Protein AF-A0A932T6H1-F1 (afdb_monomer)

Foldseek 3Di:
DDPPPPPVVLPAQEPVNLFVVLQVDWFAAPVCNVVVNVVSCVNHDDPDDWDWDQQPPFDPPQDFDWGWGWIWTPDPVIDIKTFIWGADPRTIHTNGID

Mean predicted aligned error: 9.39 Å

Secondary structure (DSSP, 8-state):
------------B-HHHHHHHHHT--SEEHHHHHHHHHHHHTTB-SSS--EE-GGGG-----SSEEEEEEEEEESTT-EEEEEEEEEETTEEEEEEE-

Sequence (98 aa):
MFDDTTEITAFRKTLKQVVKDLETVTDISIGSFKSTVLEQFDRYSYEGEDEVVGFETWEDISQNGKYQLMVRINHEDAYIFTIFVVVQDGLITVEKVL

Structure (mmCIF, N/CA/C/O backbone):
data_AF-A0A932T6H1-F1
#
_entry.id   AF-A0A932T6H1-F1
#
loop_
_atom_site.group_PDB
_atom_site.id
_atom_site.type_symbol
_atom_site.label_atom_id
_atom_site.label_alt_id
_atom_site.label_comp_id
_atom_site.label_asym_id
_atom_site.label_entity_id
_atom_site.label_seq_id
_atom_site.pdbx_PDB_ins_code
_atom_site.Cartn_x
_atom_site.Cartn_y
_atom_site.Cartn_z
_atom_site.occupancy
_atom_site.B_iso_or_equiv
_atom_site.auth_seq_id
_atom_site.auth_comp_id
_atom_site.auth_asym_id
_atom_site.auth_atom_id
_atom_site.pdbx_PDB_model_num
ATOM 1 N N . MET A 1 1 ? 10.842 26.573 -36.140 1.00 41.22 1 MET A N 1
ATOM 2 C CA . MET A 1 1 ? 10.818 25.134 -35.831 1.00 41.22 1 MET A CA 1
ATOM 3 C C . MET A 1 1 ? 10.623 25.046 -34.338 1.00 41.22 1 MET A C 1
ATOM 5 O O . MET A 1 1 ? 11.415 25.636 -33.616 1.00 41.22 1 MET A O 1
ATOM 9 N N . PHE A 1 2 ? 9.488 24.499 -33.917 1.00 46.12 2 PHE A N 1
ATOM 10 C CA . PHE A 1 2 ? 9.185 24.276 -32.511 1.00 46.12 2 PHE A CA 1
ATOM 11 C C . PHE A 1 2 ? 9.802 22.932 -32.148 1.00 46.12 2 PHE A C 1
ATOM 13 O O . PHE A 1 2 ? 9.210 21.902 -32.443 1.00 46.12 2 PHE A O 1
ATOM 20 N N . ASP A 1 3 ? 10.992 22.960 -31.568 1.00 46.06 3 ASP A N 1
ATOM 21 C CA . ASP A 1 3 ? 11.508 21.834 -30.793 1.00 46.06 3 ASP A CA 1
ATOM 22 C C . ASP A 1 3 ? 11.431 22.239 -29.322 1.00 46.06 3 ASP A C 1
ATOM 24 O O . ASP A 1 3 ? 12.426 22.467 -28.640 1.00 46.06 3 ASP A O 1
ATOM 28 N N . ASP A 1 4 ? 10.192 22.376 -28.847 1.00 45.44 4 ASP A N 1
ATOM 29 C CA . ASP A 1 4 ? 9.863 22.208 -27.436 1.00 45.44 4 ASP A CA 1
ATOM 30 C C . ASP A 1 4 ? 9.908 20.700 -27.145 1.00 45.44 4 ASP A C 1
ATOM 32 O O . ASP A 1 4 ? 8.897 20.056 -26.871 1.00 45.44 4 ASP A O 1
ATOM 36 N N . THR A 1 5 ? 11.100 20.101 -27.202 1.00 48.12 5 THR A N 1
ATOM 37 C CA . THR A 1 5 ? 11.364 18.898 -26.415 1.00 48.12 5 THR A CA 1
ATOM 38 C C . THR A 1 5 ? 11.491 19.358 -24.975 1.00 48.12 5 THR A C 1
ATOM 40 O O . THR A 1 5 ? 12.578 19.426 -24.400 1.00 48.12 5 THR A O 1
ATOM 43 N N . THR A 1 6 ? 10.353 19.702 -24.373 1.00 44.88 6 THR A N 1
ATOM 44 C CA . THR A 1 6 ? 10.191 19.523 -22.941 1.00 44.88 6 THR A CA 1
ATOM 45 C C . THR A 1 6 ? 10.288 18.015 -22.743 1.00 44.88 6 THR A C 1
ATOM 47 O O . THR A 1 6 ? 9.292 17.296 -22.738 1.00 44.88 6 THR A O 1
ATOM 50 N N . GLU A 1 7 ? 11.521 17.510 -22.647 1.00 45.53 7 GLU A N 1
ATOM 51 C CA . GLU A 1 7 ? 11.802 16.317 -21.872 1.00 45.53 7 GLU A CA 1
ATOM 52 C C . GLU A 1 7 ? 11.244 16.637 -20.493 1.00 45.53 7 GLU A C 1
ATOM 54 O O . GLU A 1 7 ? 11.914 17.224 -19.642 1.00 45.53 7 GLU A O 1
ATOM 59 N N . ILE A 1 8 ? 9.961 16.330 -20.295 1.00 49.62 8 ILE A N 1
ATOM 60 C CA . ILE A 1 8 ? 9.402 16.151 -18.975 1.00 49.62 8 ILE A CA 1
ATOM 61 C C . ILE A 1 8 ? 10.255 15.018 -18.444 1.00 49.62 8 ILE A C 1
ATOM 63 O O . ILE A 1 8 ? 10.034 13.849 -18.753 1.00 49.62 8 ILE A O 1
ATOM 67 N N . THR A 1 9 ? 11.315 15.395 -17.740 1.00 44.94 9 THR A N 1
ATOM 68 C CA . THR A 1 9 ? 12.163 14.509 -16.976 1.00 44.94 9 THR A CA 1
ATOM 69 C C . THR A 1 9 ? 11.214 13.999 -15.910 1.00 44.94 9 THR A C 1
ATOM 71 O O . THR A 1 9 ? 11.056 14.617 -14.860 1.00 44.94 9 THR A O 1
ATOM 74 N N . ALA A 1 10 ? 10.424 12.980 -16.259 1.00 51.44 10 ALA A N 1
ATOM 75 C CA . ALA A 1 10 ? 9.464 12.373 -15.368 1.00 51.44 10 ALA A CA 1
ATOM 76 C C . ALA A 1 10 ? 10.286 12.011 -14.144 1.00 51.44 10 ALA A C 1
ATOM 78 O O . ALA A 1 10 ? 11.246 11.249 -14.259 1.00 51.44 10 ALA A O 1
ATOM 79 N N . PHE A 1 11 ? 10.019 12.697 -13.032 1.00 51.34 11 PHE A N 1
ATOM 80 C CA . PHE A 1 11 ? 10.757 12.524 -11.794 1.00 51.34 11 PHE A CA 1
ATOM 81 C C . PHE A 1 11 ? 10.720 11.035 -11.471 1.00 51.34 11 PHE A C 1
ATOM 83 O O . PHE A 1 11 ? 9.680 10.515 -11.073 1.00 51.34 11 PHE A O 1
ATOM 90 N N . ARG A 1 12 ? 11.832 10.342 -11.736 1.00 61.91 12 ARG A N 1
ATOM 91 C CA . ARG A 1 12 ? 11.912 8.895 -11.576 1.00 61.91 12 ARG A CA 1
ATOM 92 C C . ARG A 1 12 ? 11.858 8.627 -10.086 1.00 61.91 12 ARG A C 1
ATOM 94 O O . ARG A 1 12 ? 12.781 8.986 -9.349 1.00 61.91 12 ARG A O 1
ATOM 101 N N . LYS A 1 13 ? 10.751 8.054 -9.629 1.00 69.31 13 LYS A N 1
ATOM 102 C CA . LYS A 1 13 ? 10.587 7.701 -8.227 1.00 69.31 13 LYS A CA 1
ATOM 103 C C . LYS A 1 13 ? 11.315 6.386 -7.990 1.00 69.31 13 LYS 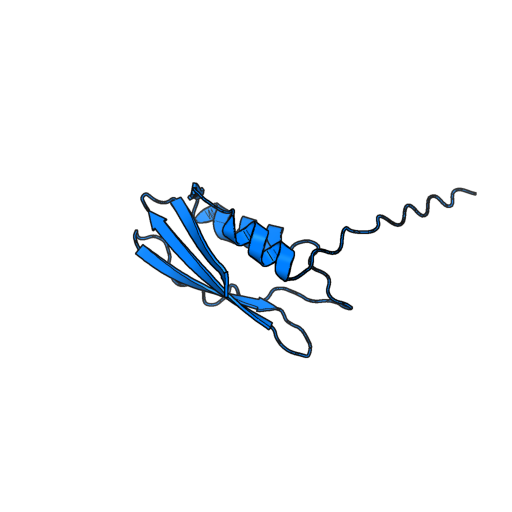A C 1
ATOM 105 O O . LYS A 1 13 ? 11.091 5.413 -8.699 1.00 69.31 13 LYS A O 1
ATOM 110 N N . THR A 1 14 ? 12.231 6.361 -7.026 1.00 75.44 14 THR A N 1
ATOM 111 C CA . THR A 1 14 ? 12.931 5.122 -6.648 1.00 75.44 14 THR A CA 1
ATOM 112 C C . THR A 1 14 ? 12.064 4.291 -5.709 1.00 75.44 14 THR A C 1
ATOM 114 O O . THR A 1 14 ? 11.246 4.856 -4.982 1.00 75.44 14 THR A O 1
ATOM 117 N N . LEU A 1 15 ? 12.308 2.979 -5.620 1.00 74.75 15 LEU A N 1
ATOM 118 C CA . LEU A 1 15 ? 11.632 2.099 -4.654 1.00 74.75 15 LEU A CA 1
ATOM 119 C C . LEU A 1 15 ? 11.687 2.641 -3.223 1.00 74.75 15 LEU A C 1
ATOM 121 O O . LEU A 1 15 ? 10.690 2.638 -2.510 1.00 74.75 15 LEU A O 1
ATOM 125 N N . LYS A 1 16 ? 12.839 3.186 -2.815 1.00 78.50 16 LYS A N 1
ATOM 126 C CA . LYS A 1 16 ? 13.010 3.798 -1.489 1.00 78.50 16 LYS A CA 1
ATOM 127 C C . LYS A 1 16 ? 12.081 4.990 -1.268 1.00 78.50 16 LYS A C 1
ATOM 129 O O . LYS A 1 16 ? 11.647 5.208 -0.143 1.00 78.50 16 LYS A O 1
ATOM 134 N N . GLN A 1 17 ? 11.814 5.773 -2.311 1.00 80.62 17 GLN A N 1
ATOM 135 C CA . GLN A 1 17 ? 10.893 6.902 -2.226 1.00 80.62 17 GLN A CA 1
ATOM 136 C C . GLN A 1 17 ? 9.440 6.425 -2.198 1.00 80.62 17 GLN A C 1
ATOM 138 O O . GLN A 1 17 ? 8.663 6.941 -1.409 1.00 80.62 17 GLN A O 1
ATOM 143 N N . VAL A 1 18 ? 9.090 5.410 -2.995 1.00 81.25 18 VAL A N 1
ATOM 144 C CA . VAL A 1 18 ? 7.755 4.792 -2.957 1.00 81.25 18 VAL A CA 1
ATOM 145 C C . VAL A 1 18 ? 7.452 4.233 -1.565 1.00 81.25 18 VAL A C 1
ATOM 147 O O . VAL A 1 18 ? 6.409 4.542 -1.002 1.00 81.25 18 VAL A O 1
ATOM 150 N N . VAL A 1 19 ? 8.390 3.485 -0.977 1.00 83.44 19 VAL A N 1
ATOM 151 C CA . VAL A 1 19 ? 8.280 2.949 0.390 1.00 83.44 19 VAL A CA 1
ATOM 152 C C . VAL A 1 19 ? 8.066 4.064 1.409 1.00 83.44 19 VAL A C 1
ATOM 154 O O . VAL A 1 19 ? 7.125 3.993 2.190 1.00 83.44 19 VAL A O 1
ATOM 157 N N . LYS A 1 20 ? 8.890 5.119 1.371 1.00 85.38 20 LYS A N 1
ATOM 158 C CA . LYS A 1 20 ? 8.742 6.255 2.290 1.00 85.38 20 LYS A CA 1
ATOM 159 C C . LYS A 1 20 ? 7.386 6.930 2.164 1.00 85.38 20 LYS A C 1
ATOM 161 O O . LYS A 1 20 ? 6.777 7.239 3.177 1.00 85.38 20 LYS A O 1
ATOM 166 N N . ASP A 1 21 ? 6.923 7.158 0.943 1.00 86.31 21 ASP A N 1
ATOM 167 C CA . ASP A 1 21 ? 5.659 7.851 0.729 1.00 86.31 21 ASP A CA 1
ATOM 168 C C . ASP A 1 21 ? 4.475 6.969 1.156 1.00 86.31 21 ASP A C 1
ATOM 170 O O . ASP A 1 21 ? 3.540 7.468 1.778 1.00 86.31 21 ASP A O 1
ATOM 174 N N . LEU A 1 22 ? 4.546 5.651 0.934 1.00 86.06 22 LEU A N 1
ATOM 175 C CA . LEU A 1 22 ? 3.571 4.694 1.464 1.00 86.06 22 LEU A CA 1
ATOM 176 C C . LEU A 1 22 ? 3.540 4.684 2.995 1.00 86.06 22 LEU A C 1
ATOM 178 O O . LEU A 1 22 ? 2.459 4.690 3.566 1.00 86.06 22 LEU A O 1
ATOM 182 N N . GLU A 1 23 ? 4.691 4.723 3.669 1.00 87.69 23 GLU A N 1
ATOM 183 C CA . GLU A 1 23 ? 4.760 4.795 5.139 1.00 87.69 23 GLU A CA 1
ATOM 184 C C . GLU A 1 23 ? 4.202 6.109 5.712 1.00 87.69 23 GLU A C 1
ATOM 186 O O . GLU A 1 23 ? 3.916 6.187 6.903 1.00 87.69 23 GLU A O 1
ATOM 191 N N . THR A 1 24 ? 4.008 7.139 4.882 1.00 88.12 24 THR A N 1
ATOM 192 C CA . THR A 1 24 ? 3.321 8.377 5.290 1.00 88.12 24 THR A CA 1
ATOM 193 C C . THR A 1 24 ? 1.807 8.341 5.083 1.00 88.12 24 THR A C 1
ATOM 195 O O . THR A 1 24 ? 1.122 9.286 5.472 1.00 88.12 24 THR A O 1
ATOM 198 N N . VAL A 1 25 ? 1.266 7.275 4.485 1.00 87.62 25 VAL A N 1
ATOM 199 C CA . VAL A 1 25 ? -0.174 7.127 4.254 1.00 87.62 25 VAL A CA 1
ATOM 200 C C . VAL A 1 25 ? -0.874 6.770 5.564 1.00 87.62 25 VAL A C 1
ATOM 202 O O . VAL A 1 25 ? -0.753 5.653 6.072 1.00 87.62 25 VAL A O 1
ATOM 205 N N . THR A 1 26 ? -1.657 7.710 6.086 1.00 89.25 26 THR A N 1
ATOM 206 C CA . THR A 1 26 ? -2.502 7.519 7.269 1.00 89.25 26 THR A CA 1
ATOM 207 C C . THR A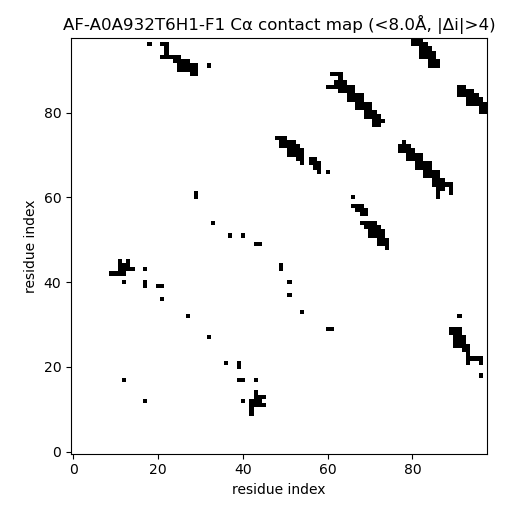 1 26 ? -3.923 7.999 6.992 1.00 89.25 26 THR A C 1
ATOM 209 O O . THR A 1 26 ? -4.140 8.842 6.121 1.00 89.25 26 THR A O 1
ATOM 212 N N . ASP A 1 27 ? -4.893 7.455 7.728 1.00 89.44 27 ASP A N 1
ATOM 213 C CA . ASP A 1 27 ? -6.285 7.923 7.725 1.00 89.44 27 ASP A CA 1
ATOM 214 C C . ASP A 1 27 ? -6.961 7.918 6.336 1.00 89.44 27 ASP A C 1
ATOM 216 O O . ASP A 1 27 ? -7.805 8.763 6.028 1.00 89.44 27 ASP A O 1
ATOM 220 N N . ILE A 1 28 ? -6.611 6.957 5.473 1.00 88.88 28 ILE A N 1
ATOM 221 C CA . ILE A 1 28 ? -7.202 6.833 4.133 1.00 88.88 28 ILE A CA 1
ATOM 222 C C . ILE A 1 28 ? -8.361 5.843 4.136 1.00 88.88 28 ILE A C 1
ATOM 224 O O . ILE A 1 28 ? -8.278 4.762 4.705 1.00 88.88 28 ILE A O 1
ATOM 228 N N . SER A 1 29 ? -9.453 6.180 3.451 1.00 87.94 29 SER A N 1
ATOM 229 C CA . SER A 1 29 ? -10.582 5.258 3.314 1.00 87.94 29 SER A CA 1
ATOM 230 C C . SER A 1 29 ? -10.188 3.974 2.572 1.00 87.94 29 SER A C 1
ATOM 232 O O . SER A 1 29 ? -9.431 4.010 1.599 1.00 87.94 29 SER A O 1
ATOM 234 N N . ILE A 1 30 ? -10.772 2.843 2.972 1.00 83.50 30 ILE A N 1
ATOM 235 C CA . ILE A 1 30 ? -10.507 1.532 2.354 1.00 83.50 30 ILE A CA 1
ATOM 236 C C . ILE A 1 30 ? -10.678 1.559 0.825 1.00 83.50 30 ILE A C 1
ATOM 238 O O . ILE A 1 30 ? -9.851 1.017 0.093 1.00 83.50 30 ILE A O 1
ATOM 242 N N . GLY A 1 31 ? -11.717 2.242 0.331 1.00 82.56 31 GLY A N 1
ATOM 243 C CA . GLY A 1 31 ? -11.996 2.351 -1.104 1.00 82.56 31 GLY A CA 1
ATOM 244 C C . GLY A 1 31 ? -10.959 3.166 -1.883 1.00 82.56 31 GLY A C 1
ATOM 245 O O . GLY A 1 31 ? -10.715 2.881 -3.053 1.00 82.56 31 GLY A O 1
ATOM 246 N N . SER A 1 32 ? -10.325 4.152 -1.242 1.00 84.81 32 SER A N 1
ATOM 247 C CA . SER A 1 32 ? -9.283 4.986 -1.856 1.00 84.81 32 SER A CA 1
ATOM 248 C C . SER A 1 32 ? -7.885 4.396 -1.711 1.00 84.81 32 SER A C 1
ATOM 250 O O . SER A 1 32 ? -7.019 4.701 -2.524 1.00 84.81 32 SER A O 1
ATOM 252 N N . PHE A 1 33 ? -7.657 3.543 -0.711 1.00 85.75 33 PHE A N 1
ATOM 253 C CA . PHE A 1 33 ? -6.322 3.066 -0.365 1.00 85.75 33 PHE A CA 1
ATOM 254 C C . PHE A 1 33 ? -5.624 2.348 -1.521 1.00 85.75 33 PHE A C 1
ATOM 256 O O . PHE A 1 33 ? -4.468 2.639 -1.815 1.00 85.75 33 PHE A O 1
ATOM 263 N N . LYS A 1 34 ? -6.334 1.473 -2.243 1.00 82.50 34 LYS A N 1
ATOM 264 C CA . LYS A 1 34 ? -5.774 0.788 -3.418 1.00 82.50 34 LYS A CA 1
ATOM 265 C C . LYS A 1 34 ? -5.302 1.775 -4.489 1.00 82.50 34 LYS A C 1
ATOM 267 O O . LYS A 1 34 ? -4.207 1.614 -5.021 1.00 82.50 34 LYS A O 1
ATOM 272 N N . SER A 1 35 ? -6.107 2.798 -4.771 1.00 84.06 35 SER A N 1
ATOM 273 C CA . SER A 1 35 ? -5.748 3.857 -5.715 1.00 84.06 35 SER A CA 1
ATOM 274 C C . SER A 1 35 ? -4.554 4.661 -5.215 1.00 84.06 35 SER A C 1
ATOM 276 O O . SER A 1 35 ? -3.629 4.870 -5.982 1.00 84.06 35 SER A O 1
ATOM 278 N N . THR A 1 36 ? -4.507 5.016 -3.929 1.00 85.88 36 THR A N 1
ATOM 279 C CA . THR A 1 36 ? -3.358 5.732 -3.359 1.00 85.88 36 THR A CA 1
ATOM 280 C C . THR A 1 36 ? -2.077 4.919 -3.458 1.00 85.88 36 THR A C 1
ATOM 282 O O . THR A 1 36 ? -1.041 5.468 -3.821 1.00 85.88 36 THR A O 1
ATOM 285 N N . VAL A 1 37 ? -2.125 3.615 -3.169 1.00 83.12 37 VAL A N 1
ATOM 286 C CA . VAL A 1 37 ? -0.956 2.747 -3.339 1.00 83.12 37 VAL A CA 1
ATOM 287 C C . VAL A 1 37 ? -0.525 2.743 -4.803 1.00 83.12 37 VAL A C 1
ATOM 289 O O . VAL A 1 37 ? 0.640 3.011 -5.069 1.00 83.12 37 VAL A O 1
ATOM 292 N N . LEU A 1 38 ? -1.449 2.538 -5.749 1.00 79.56 38 LEU A N 1
ATOM 293 C CA . LEU A 1 38 ? -1.168 2.626 -7.188 1.00 79.56 38 LEU A CA 1
ATOM 294 C C . LEU A 1 38 ? -0.542 3.969 -7.586 1.00 79.56 38 LEU A C 1
ATOM 296 O O . LEU A 1 38 ? 0.455 3.971 -8.293 1.00 79.56 38 LEU A O 1
ATOM 300 N N . GLU A 1 39 ? -1.063 5.092 -7.091 1.00 82.75 39 GLU A N 1
ATOM 301 C CA . GLU A 1 39 ? -0.518 6.434 -7.329 1.00 82.75 39 GLU A CA 1
ATOM 302 C C . GLU A 1 39 ? 0.898 6.603 -6.766 1.00 82.75 39 GLU A C 1
ATOM 304 O O . GLU A 1 39 ? 1.700 7.337 -7.337 1.00 82.75 39 GLU A O 1
ATOM 309 N N . GLN A 1 40 ? 1.251 5.922 -5.667 1.00 80.00 40 GLN A N 1
ATOM 310 C CA . GLN A 1 40 ? 2.630 5.954 -5.170 1.00 80.00 40 GLN A CA 1
ATOM 311 C C . GLN A 1 40 ? 3.603 5.235 -6.100 1.00 80.00 40 GLN A C 1
ATOM 313 O O . GLN A 1 40 ? 4.772 5.626 -6.145 1.00 80.00 40 GLN A O 1
ATOM 318 N N . PHE A 1 41 ? 3.125 4.224 -6.824 1.00 75.69 41 PHE A N 1
ATOM 319 C CA . PHE A 1 41 ? 3.871 3.551 -7.881 1.00 75.69 41 PHE A CA 1
ATOM 320 C C . PHE A 1 41 ? 3.681 4.206 -9.259 1.00 75.69 41 PHE A C 1
ATOM 322 O O . PHE A 1 41 ? 4.434 3.899 -10.179 1.00 75.69 41 PHE A O 1
ATOM 329 N N . ASP A 1 42 ? 2.744 5.141 -9.426 1.00 69.75 42 ASP A N 1
ATOM 330 C CA . ASP A 1 42 ? 2.665 5.959 -10.633 1.00 69.75 42 ASP A CA 1
ATOM 331 C C . ASP A 1 42 ? 3.964 6.769 -10.745 1.00 69.75 42 ASP A C 1
ATOM 333 O O . ASP A 1 42 ? 4.405 7.422 -9.794 1.00 69.75 42 ASP A O 1
ATOM 337 N N . ARG A 1 43 ? 4.625 6.693 -11.907 1.00 63.41 43 ARG A N 1
ATOM 338 C CA . ARG A 1 43 ? 5.976 7.250 -12.158 1.00 63.41 43 ARG A CA 1
ATOM 339 C C . ARG A 1 43 ? 7.125 6.543 -11.428 1.00 63.41 43 ARG A C 1
ATOM 341 O O . ARG A 1 43 ? 8.263 7.030 -11.464 1.00 63.41 43 ARG A O 1
ATOM 348 N N . TYR A 1 44 ? 6.868 5.397 -10.800 1.00 65.69 44 TYR A N 1
ATOM 349 C CA . TYR A 1 44 ? 7.927 4.433 -10.536 1.00 65.69 44 TYR A CA 1
ATOM 350 C C . TYR A 1 44 ? 8.434 3.914 -11.888 1.00 65.69 44 TYR A C 1
ATOM 352 O O . TYR A 1 44 ? 7.673 3.395 -12.696 1.00 65.69 44 TYR A O 1
ATOM 360 N N . SER A 1 45 ? 9.713 4.139 -12.174 1.00 55.53 45 SER A N 1
ATOM 361 C CA . SER A 1 45 ? 10.361 3.663 -13.393 1.00 55.53 45 SER A CA 1
ATOM 362 C C . SER A 1 45 ? 11.788 3.286 -13.034 1.00 55.53 45 SER A C 1
ATOM 364 O O . SER A 1 45 ? 12.641 4.156 -12.824 1.00 55.53 45 SER A O 1
ATOM 366 N N . TYR A 1 46 ? 12.021 1.985 -12.911 1.00 53.81 46 TYR A N 1
ATOM 367 C CA . TYR A 1 46 ? 13.349 1.399 -12.912 1.00 53.81 46 TYR A CA 1
ATOM 368 C C . TYR A 1 46 ? 13.562 0.829 -14.316 1.00 53.81 46 TYR A C 1
ATOM 370 O O . TYR A 1 46 ? 12.789 0.000 -14.757 1.00 53.81 46 TYR A O 1
ATOM 378 N N . GLU A 1 47 ? 14.491 1.422 -15.067 1.00 51.25 47 GLU A N 1
ATOM 379 C CA . GLU A 1 47 ? 15.048 1.008 -16.375 1.00 51.25 47 GLU A CA 1
ATOM 380 C C . GLU A 1 47 ? 14.235 0.119 -17.361 1.00 51.25 47 GLU A C 1
ATOM 382 O O . GLU A 1 47 ? 14.834 -0.603 -18.149 1.00 51.25 47 GLU A O 1
ATOM 387 N N . GLY A 1 48 ? 12.906 0.242 -17.430 1.00 50.97 48 GLY A N 1
ATOM 388 C CA . GLY A 1 48 ? 12.066 -0.388 -18.458 1.00 50.97 48 GLY A CA 1
ATOM 389 C C . GLY A 1 48 ? 10.785 -0.993 -17.885 1.00 50.97 48 GLY A C 1
ATOM 390 O O . GLY A 1 48 ? 10.857 -1.850 -17.027 1.00 50.97 48 GLY A O 1
ATOM 391 N N . GLU A 1 49 ? 9.629 -0.512 -18.356 1.00 52.50 49 GLU A N 1
ATOM 392 C CA . GLU A 1 49 ? 8.283 -1.126 -18.257 1.00 52.50 49 GLU A CA 1
ATOM 393 C C . GLU A 1 49 ? 7.949 -1.959 -16.996 1.00 52.50 49 GLU A C 1
ATOM 395 O O . GLU A 1 49 ? 7.343 -3.024 -17.080 1.00 52.50 49 GLU A O 1
ATOM 400 N N . ASP A 1 50 ? 8.287 -1.459 -15.808 1.00 59.28 50 ASP A N 1
ATOM 401 C CA . ASP A 1 50 ? 7.851 -2.059 -14.548 1.00 59.28 50 ASP A CA 1
ATOM 402 C C . ASP A 1 50 ? 6.362 -1.771 -14.305 1.00 59.28 50 ASP A C 1
ATOM 404 O O . ASP A 1 50 ? 5.977 -0.679 -13.878 1.00 59.28 50 ASP A O 1
ATOM 408 N N . GLU A 1 51 ? 5.507 -2.763 -14.539 1.00 62.84 51 GLU A N 1
ATOM 409 C CA . GLU A 1 51 ? 4.091 -2.692 -14.17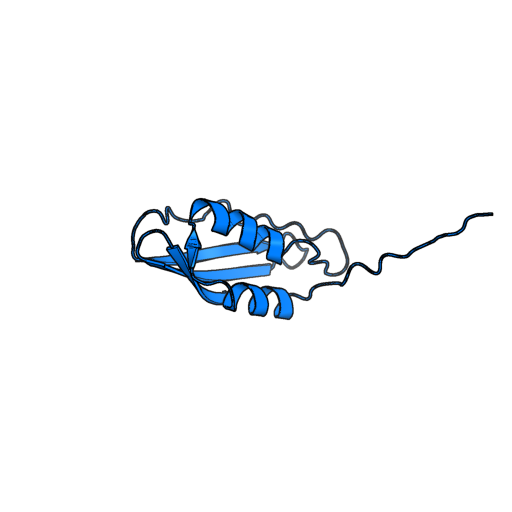2 1.00 62.84 51 GLU A CA 1
ATOM 410 C C . GLU A 1 51 ? 3.858 -3.257 -12.765 1.00 62.84 51 GLU A C 1
ATOM 412 O O . GLU A 1 51 ? 4.367 -4.317 -12.389 1.00 62.84 51 GLU A O 1
ATOM 417 N N . VAL A 1 52 ? 3.043 -2.569 -11.962 1.00 67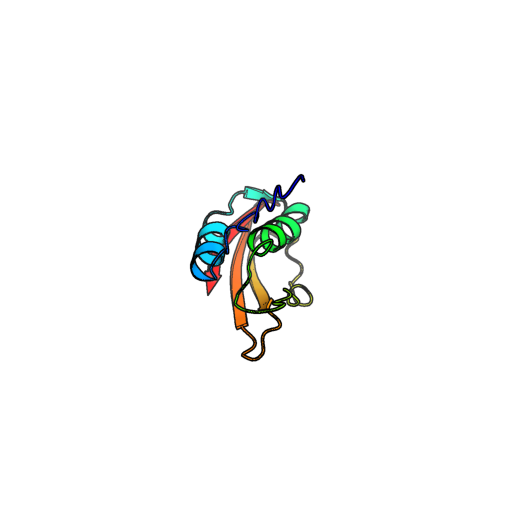.31 52 VAL A N 1
ATOM 418 C CA . VAL A 1 52 ? 2.606 -3.089 -10.661 1.00 67.31 52 VAL A CA 1
ATOM 419 C C . VAL A 1 52 ? 1.423 -4.028 -10.855 1.00 67.31 52 VAL A C 1
ATOM 421 O O . VAL A 1 52 ? 0.341 -3.601 -11.247 1.00 67.31 52 VAL A O 1
ATOM 424 N N . VAL A 1 53 ? 1.604 -5.305 -10.516 1.00 65.19 53 VAL A N 1
ATOM 425 C CA . VAL A 1 53 ? 0.621 -6.370 -10.800 1.00 65.19 53 VAL A CA 1
ATOM 426 C C . VAL A 1 53 ? 0.032 -6.985 -9.522 1.00 65.19 53 VAL A C 1
ATOM 428 O O . VAL A 1 53 ? -0.988 -7.662 -9.554 1.00 65.19 53 VAL A O 1
ATOM 431 N N . GLY A 1 54 ? 0.627 -6.747 -8.349 1.00 59.75 54 GLY A N 1
ATOM 432 C CA . GLY A 1 54 ? 0.371 -7.587 -7.165 1.00 59.75 54 GLY A CA 1
ATOM 433 C C . GLY A 1 54 ? -0.859 -7.309 -6.296 1.00 59.75 54 GLY A C 1
ATOM 434 O O . GLY A 1 54 ? -0.891 -7.811 -5.179 1.00 59.75 54 GLY A O 1
ATOM 435 N N . PHE A 1 55 ? -1.868 -6.558 -6.741 1.00 66.25 55 PHE A N 1
ATOM 436 C CA . PHE A 1 55 ? -3.050 -6.277 -5.901 1.00 66.25 55 PHE A CA 1
ATOM 437 C C . PHE A 1 55 ? -4.058 -7.435 -5.807 1.00 66.25 55 PHE A C 1
ATOM 439 O O . PHE A 1 55 ? -5.061 -7.308 -5.108 1.00 66.25 55 PHE A O 1
ATOM 446 N N . GLU A 1 56 ? -3.853 -8.533 -6.537 1.00 59.25 56 GLU A N 1
ATOM 447 C CA . GLU A 1 56 ? -4.844 -9.614 -6.673 1.00 59.25 56 GLU A CA 1
ATOM 448 C C . GLU A 1 56 ? -5.079 -10.419 -5.385 1.00 59.25 56 GLU A C 1
ATOM 450 O O . GLU A 1 56 ? -6.126 -11.042 -5.240 1.00 59.25 56 GLU A O 1
ATOM 455 N N . THR A 1 57 ? -4.141 -10.388 -4.435 1.00 59.41 57 THR A N 1
ATOM 456 C CA . THR A 1 57 ? -4.206 -11.171 -3.187 1.00 59.41 57 THR A CA 1
ATOM 457 C C . THR A 1 57 ? -4.452 -10.328 -1.940 1.00 59.41 57 THR A C 1
ATOM 459 O O . THR A 1 57 ? -4.171 -10.791 -0.837 1.00 59.41 57 THR A O 1
ATOM 462 N N . TRP A 1 58 ? -4.912 -9.082 -2.076 1.00 77.38 58 TRP A N 1
ATOM 463 C CA . TRP A 1 58 ? -5.274 -8.294 -0.898 1.00 77.38 58 TRP A CA 1
ATOM 464 C C . TRP A 1 58 ? -6.448 -8.965 -0.188 1.00 77.38 58 TRP A C 1
ATOM 466 O O . TRP A 1 58 ? -7.499 -9.186 -0.790 1.00 77.38 58 TRP A O 1
ATOM 476 N N . GLU A 1 59 ? -6.244 -9.319 1.080 1.00 71.31 59 GLU A N 1
ATOM 477 C CA . GLU A 1 59 ? -7.315 -9.841 1.921 1.00 71.31 59 GLU A CA 1
ATOM 478 C C . GLU A 1 59 ? -8.430 -8.798 2.073 1.00 71.31 59 GLU A C 1
ATOM 480 O O . GLU A 1 59 ? -8.219 -7.598 1.876 1.00 71.31 59 GLU A O 1
ATOM 485 N N . ASP A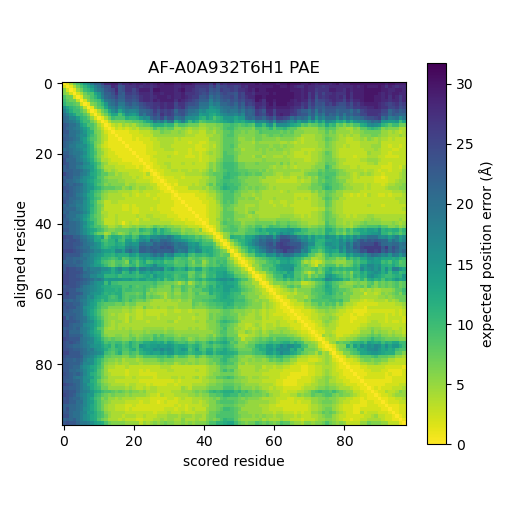 1 60 ? -9.634 -9.249 2.418 1.00 77.75 60 ASP A N 1
ATOM 486 C CA . ASP A 1 60 ? -10.738 -8.338 2.696 1.00 77.75 60 ASP A CA 1
ATOM 487 C C . ASP A 1 60 ? -10.430 -7.528 3.971 1.00 77.75 60 ASP A C 1
ATOM 489 O O . ASP A 1 60 ? -10.473 -8.037 5.094 1.00 77.75 60 ASP A O 1
ATOM 493 N N . ILE A 1 61 ? -10.085 -6.254 3.775 1.00 79.69 61 ILE A N 1
ATOM 494 C CA . ILE A 1 61 ? -9.723 -5.304 4.834 1.00 79.69 61 ILE A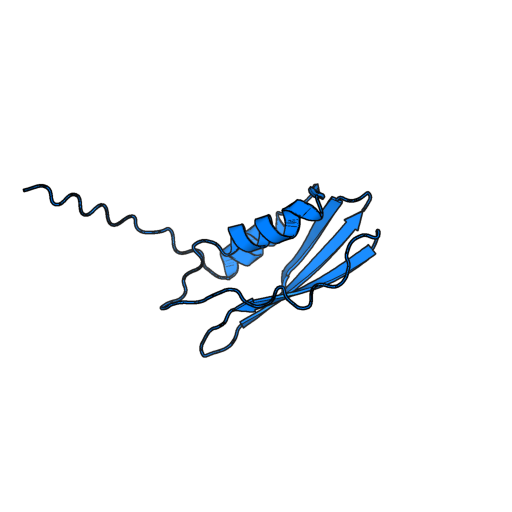 CA 1
ATOM 495 C C . ILE A 1 61 ? -10.922 -4.472 5.318 1.00 79.69 61 ILE A C 1
ATOM 497 O O . ILE A 1 61 ? -10.752 -3.365 5.823 1.00 79.69 61 ILE A O 1
ATOM 501 N N . SER A 1 62 ? -12.152 -4.973 5.151 1.00 78.38 62 SER A N 1
ATOM 502 C CA . SER A 1 62 ? -13.375 -4.279 5.589 1.00 78.38 62 SER A CA 1
ATOM 503 C C . SER A 1 62 ? -13.565 -4.224 7.107 1.00 78.38 62 SER A C 1
ATOM 505 O O . SER A 1 62 ? -14.404 -3.459 7.586 1.00 78.38 62 SER A O 1
ATOM 507 N N . GLN A 1 63 ? -12.814 -5.019 7.871 1.00 85.81 63 GLN A N 1
ATOM 508 C CA . GLN A 1 63 ? -12.905 -5.057 9.328 1.00 85.81 63 GLN A CA 1
ATOM 509 C C . GLN A 1 63 ? -11.729 -4.347 9.988 1.00 85.81 63 GLN A C 1
ATOM 511 O O . GLN A 1 63 ? -10.649 -4.220 9.421 1.00 85.81 63 GLN A O 1
ATOM 516 N N . ASN A 1 64 ? -11.938 -3.906 11.228 1.00 90.12 64 ASN A N 1
ATOM 517 C CA . ASN A 1 64 ? -10.847 -3.368 12.025 1.00 90.12 64 ASN A CA 1
ATOM 518 C C . ASN A 1 64 ? -9.840 -4.482 12.330 1.00 90.12 64 ASN A C 1
ATOM 520 O O . ASN A 1 64 ? -10.214 -5.555 12.807 1.00 90.12 64 ASN A O 1
ATOM 524 N N . GLY A 1 65 ? -8.560 -4.222 12.093 1.00 89.25 65 GLY A N 1
ATOM 525 C CA . GLY A 1 65 ? -7.529 -5.241 12.220 1.00 89.25 65 GLY A CA 1
ATOM 526 C C . GLY A 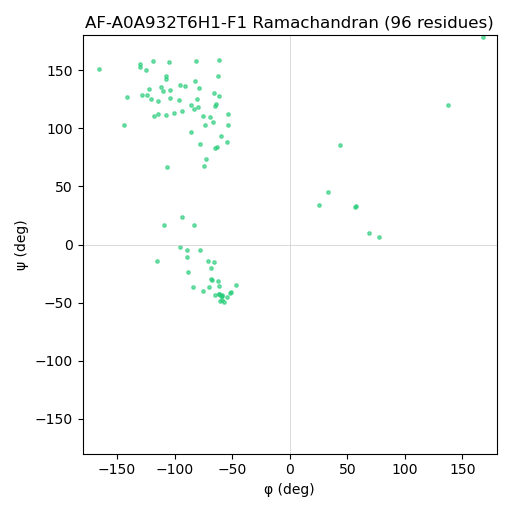1 65 ? -6.197 -4.821 11.626 1.00 89.25 65 GLY A C 1
ATOM 527 O O . GLY A 1 65 ? -6.047 -3.725 11.092 1.00 89.25 65 GLY A O 1
ATOM 528 N N . LYS A 1 66 ? -5.212 -5.712 11.738 1.00 90.75 66 LYS A N 1
ATOM 529 C CA . LYS A 1 66 ? -3.912 -5.561 11.083 1.00 90.75 66 LYS A CA 1
ATOM 530 C C . LYS A 1 66 ? -3.851 -6.496 9.887 1.00 90.75 66 LYS A C 1
ATOM 532 O O . LYS A 1 66 ? -4.159 -7.675 10.035 1.00 90.75 66 LYS A O 1
ATOM 537 N N . TYR A 1 67 ? -3.406 -5.981 8.751 1.00 88.75 67 TYR A N 1
ATOM 538 C CA . TYR A 1 67 ? -3.360 -6.709 7.490 1.00 88.75 67 TYR A CA 1
ATOM 539 C C . TYR A 1 67 ? -1.990 -6.586 6.838 1.00 88.75 67 TYR A C 1
ATOM 541 O O . TYR A 1 67 ? -1.261 -5.613 7.048 1.00 88.75 67 TYR A O 1
ATOM 549 N N . GLN A 1 68 ? -1.648 -7.596 6.045 1.00 87.88 68 GLN A N 1
ATOM 550 C CA . GLN A 1 68 ? -0.414 -7.642 5.273 1.00 87.88 68 GLN A CA 1
ATOM 551 C C . GLN A 1 68 ? -0.781 -7.690 3.798 1.00 87.88 68 GLN A C 1
ATOM 553 O O . GLN A 1 68 ? -1.334 -8.670 3.307 1.00 87.88 68 GLN A O 1
ATOM 558 N N . LEU A 1 69 ? -0.495 -6.602 3.100 1.00 86.25 69 LEU A N 1
ATOM 559 C CA . LEU A 1 69 ? -0.868 -6.409 1.712 1.00 86.25 69 LEU A CA 1
ATOM 560 C C . LEU A 1 69 ? 0.380 -6.517 0.856 1.00 86.25 69 LEU A C 1
ATOM 562 O O . LEU A 1 69 ? 1.273 -5.676 0.915 1.00 86.25 69 LEU A O 1
ATOM 566 N N . MET A 1 70 ? 0.458 -7.581 0.068 1.00 84.38 70 MET A N 1
ATOM 567 C CA . MET A 1 70 ? 1.579 -7.771 -0.840 1.00 84.38 70 MET A CA 1
ATOM 568 C C . MET A 1 70 ? 1.362 -6.969 -2.122 1.00 84.38 70 MET A C 1
ATOM 570 O O . MET A 1 70 ? 0.249 -6.897 -2.637 1.00 84.38 70 MET A O 1
ATOM 574 N N . VAL A 1 71 ? 2.430 -6.373 -2.638 1.00 81.56 71 VAL A N 1
ATOM 575 C CA . VAL A 1 71 ? 2.468 -5.693 -3.932 1.00 81.56 71 VAL A CA 1
ATOM 576 C C . VAL A 1 71 ? 3.642 -6.262 -4.711 1.00 81.56 71 VAL A C 1
ATOM 578 O O . VAL A 1 71 ? 4.755 -6.343 -4.207 1.00 81.56 71 VAL A O 1
ATOM 581 N N . ARG A 1 72 ? 3.389 -6.690 -5.943 1.00 78.88 72 ARG A N 1
ATOM 582 C CA . ARG A 1 72 ? 4.389 -7.267 -6.840 1.00 78.88 72 ARG A CA 1
ATOM 583 C C . ARG A 1 72 ? 4.616 -6.319 -7.994 1.00 78.88 72 ARG A C 1
ATOM 585 O O . ARG A 1 72 ? 3.641 -5.832 -8.571 1.00 78.88 72 ARG A O 1
ATOM 592 N N . ILE A 1 73 ? 5.878 -6.112 -8.324 1.00 75.00 73 ILE A N 1
ATOM 593 C CA . ILE A 1 73 ? 6.302 -5.397 -9.519 1.00 75.00 73 ILE A CA 1
ATOM 594 C C . ILE A 1 73 ? 6.783 -6.439 -10.518 1.00 75.00 73 ILE A C 1
ATOM 596 O O . ILE A 1 73 ? 7.613 -7.290 -10.186 1.00 75.00 73 ILE A O 1
ATOM 600 N N . ASN A 1 74 ? 6.224 -6.393 -11.721 1.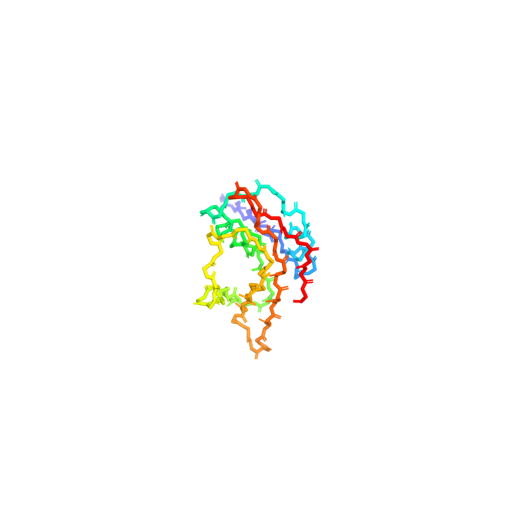00 68.38 74 ASN A N 1
ATOM 601 C CA . ASN A 1 74 ? 6.648 -7.234 -12.824 1.00 68.38 74 ASN A CA 1
ATOM 602 C C . ASN A 1 74 ? 7.933 -6.659 -13.424 1.00 68.38 74 ASN A C 1
ATOM 604 O O . ASN A 1 74 ? 7.884 -5.864 -14.351 1.00 68.38 74 ASN A O 1
ATOM 608 N N . HIS A 1 75 ? 9.054 -7.070 -12.836 1.00 66.31 75 HIS A N 1
ATOM 609 C CA . HIS A 1 75 ? 10.420 -6.822 -13.292 1.00 66.31 75 HIS A CA 1
ATOM 610 C C . HIS A 1 75 ? 11.078 -8.181 -13.578 1.00 66.31 75 HIS A C 1
ATOM 612 O O . HIS A 1 75 ? 10.689 -9.188 -12.983 1.00 66.31 75 HIS A O 1
ATOM 618 N N . GLU A 1 76 ? 12.126 -8.215 -14.403 1.00 61.66 76 GLU A N 1
ATOM 619 C CA . GLU A 1 76 ? 13.013 -9.380 -14.589 1.00 61.66 76 GLU A CA 1
ATOM 620 C C . GLU A 1 76 ? 13.468 -10.044 -13.262 1.00 61.66 76 GLU A C 1
ATOM 622 O O . GLU A 1 76 ? 13.529 -11.269 -13.187 1.00 61.66 76 GLU A O 1
ATOM 627 N N . ASP A 1 77 ? 13.683 -9.264 -12.190 1.00 62.44 77 ASP A N 1
ATOM 628 C CA . ASP A 1 77 ? 14.058 -9.740 -10.849 1.00 62.44 77 ASP A CA 1
ATOM 629 C C . ASP A 1 77 ? 12.862 -9.923 -9.891 1.00 62.44 77 ASP A C 1
ATOM 631 O O . ASP A 1 77 ? 13.047 -10.346 -8.751 1.00 62.44 77 ASP A O 1
ATOM 635 N N . ALA A 1 78 ? 11.641 -9.606 -10.339 1.00 64.12 78 ALA A N 1
ATOM 636 C CA . ALA A 1 78 ? 10.378 -9.702 -9.604 1.00 64.12 78 ALA A CA 1
ATOM 637 C C . ALA A 1 78 ? 10.445 -9.198 -8.145 1.00 64.12 78 ALA A C 1
ATOM 639 O O . ALA A 1 78 ? 10.584 -9.971 -7.194 1.00 64.12 78 ALA A O 1
ATOM 640 N N . TYR A 1 79 ? 10.261 -7.892 -7.939 1.00 73.00 79 TYR A N 1
ATOM 641 C CA . TYR A 1 79 ? 10.207 -7.326 -6.588 1.00 73.00 79 TYR A CA 1
ATOM 642 C C . TYR A 1 79 ? 8.843 -7.560 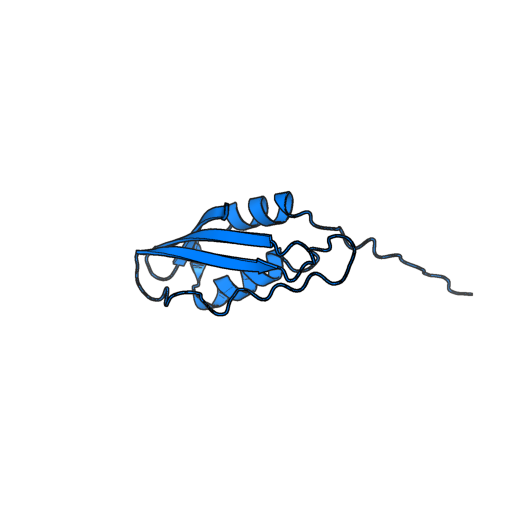-5.926 1.00 73.00 79 TYR A C 1
ATOM 644 O O . TYR A 1 79 ? 7.790 -7.327 -6.525 1.00 73.00 79 TYR A O 1
ATOM 652 N N . ILE A 1 80 ? 8.862 -7.982 -4.659 1.00 76.69 80 ILE A N 1
ATOM 653 C CA . ILE A 1 80 ? 7.670 -8.140 -3.819 1.00 76.69 80 ILE A CA 1
ATOM 654 C C . ILE A 1 80 ? 7.822 -7.247 -2.591 1.00 76.69 80 ILE A C 1
ATOM 656 O O . ILE A 1 80 ? 8.789 -7.385 -1.849 1.00 76.69 80 ILE A O 1
ATOM 660 N N . PHE A 1 81 ? 6.837 -6.382 -2.373 1.00 80.56 81 PHE A N 1
ATOM 661 C CA . PHE A 1 81 ? 6.705 -5.524 -1.202 1.00 80.56 81 PHE A CA 1
ATOM 662 C C . PHE A 1 81 ? 5.586 -6.040 -0.313 1.00 80.56 81 PHE A C 1
ATOM 664 O O . PHE A 1 81 ? 4.549 -6.476 -0.809 1.00 80.56 81 PHE A O 1
ATOM 671 N N . THR A 1 82 ? 5.767 -5.952 0.997 1.00 86.06 82 THR A N 1
ATOM 672 C CA . THR A 1 82 ? 4.730 -6.233 1.991 1.00 86.06 82 THR A CA 1
ATOM 673 C C . THR A 1 82 ? 4.388 -4.951 2.730 1.00 86.06 82 THR A C 1
ATOM 675 O O . THR A 1 82 ? 5.195 -4.428 3.495 1.00 86.06 82 THR A O 1
ATOM 678 N N . ILE A 1 83 ? 3.178 -4.449 2.516 1.00 87.88 83 ILE A N 1
ATOM 679 C CA . ILE A 1 83 ? 2.631 -3.270 3.180 1.00 87.88 83 ILE A CA 1
ATOM 680 C C . ILE A 1 83 ? 1.844 -3.743 4.403 1.00 87.88 83 ILE A C 1
ATOM 682 O O . ILE A 1 83 ? 0.826 -4.423 4.282 1.00 87.88 83 ILE A O 1
ATOM 686 N N . PHE A 1 84 ? 2.315 -3.388 5.592 1.00 89.81 84 PHE A N 1
ATOM 687 C CA . PHE A 1 84 ? 1.611 -3.624 6.846 1.00 89.81 84 PHE A CA 1
ATOM 688 C C . PHE A 1 84 ? 0.657 -2.468 7.086 1.00 89.81 84 PHE A C 1
ATOM 690 O O . PHE A 1 84 ? 1.092 -1.321 7.205 1.00 89.81 84 PHE A O 1
ATOM 697 N N . VAL A 1 85 ? -0.634 -2.769 7.172 1.00 90.50 85 VAL A N 1
ATOM 698 C CA . VAL A 1 85 ? -1.667 -1.760 7.388 1.00 90.50 85 VAL A CA 1
ATOM 699 C C . VAL A 1 85 ? -2.517 -2.083 8.601 1.00 90.50 85 VAL A C 1
ATOM 701 O O . VAL A 1 85 ? -2.733 -3.245 8.944 1.00 90.50 85 VAL A O 1
ATOM 704 N N . VAL A 1 86 ? -3.028 -1.039 9.234 1.00 91.81 86 VAL A N 1
ATOM 705 C CA . VAL A 1 86 ? -4.014 -1.117 10.304 1.00 91.81 86 VAL A CA 1
ATOM 706 C C . VAL A 1 86 ? -5.287 -0.477 9.795 1.00 91.81 86 VAL A C 1
ATOM 708 O O . VAL A 1 86 ? -5.273 0.678 9.378 1.00 91.81 86 VAL A O 1
ATOM 711 N N . VAL A 1 87 ? -6.376 -1.235 9.832 1.00 90.94 87 VAL A N 1
ATOM 712 C CA . VAL A 1 87 ? -7.716 -0.712 9.599 1.00 90.94 87 VAL A CA 1
ATOM 713 C C . VAL A 1 87 ? -8.348 -0.426 10.949 1.00 90.94 87 VAL A C 1
ATOM 715 O O . VAL A 1 87 ? -8.438 -1.310 11.806 1.00 90.94 87 VAL A O 1
ATOM 718 N N . GLN A 1 88 ? -8.782 0.809 11.144 1.00 90.62 88 GLN A N 1
ATOM 719 C CA . GLN A 1 88 ? -9.510 1.231 12.324 1.00 90.62 88 GLN A CA 1
ATOM 720 C C . GLN A 1 88 ? -10.603 2.216 11.912 1.00 90.62 88 GLN A C 1
ATOM 722 O O . GLN A 1 88 ? -10.345 3.192 11.218 1.00 90.62 88 GLN A O 1
ATOM 727 N N . ASP A 1 89 ? -11.838 1.936 12.322 1.00 88.81 89 ASP A N 1
ATOM 728 C CA . ASP A 1 89 ? -13.011 2.779 12.059 1.00 88.81 89 ASP A CA 1
ATOM 729 C C . ASP A 1 89 ? -13.241 3.050 10.555 1.00 88.81 89 ASP A C 1
ATOM 731 O O . ASP A 1 89 ? -13.731 4.104 10.154 1.00 88.81 89 ASP A O 1
ATOM 735 N N . GLY A 1 90 ? -12.888 2.076 9.704 1.00 84.31 90 GLY A N 1
ATOM 736 C CA . GLY A 1 90 ? -12.996 2.179 8.242 1.00 84.31 90 GLY A CA 1
ATOM 737 C C . GLY A 1 90 ? -11.890 3.002 7.567 1.00 84.31 90 GLY A C 1
ATOM 738 O O . GLY A 1 90 ? -11.953 3.236 6.355 1.00 84.31 90 GLY A O 1
ATOM 739 N N . LEU A 1 91 ? -10.881 3.425 8.331 1.00 88.75 91 LEU A N 1
ATOM 740 C CA . LEU A 1 91 ? -9.696 4.132 7.857 1.00 88.75 91 LEU A CA 1
ATOM 741 C C . LEU A 1 91 ? -8.477 3.216 7.914 1.00 88.75 91 LEU A C 1
ATOM 743 O O . LEU A 1 91 ? -8.349 2.387 8.810 1.00 88.75 91 LEU A O 1
ATOM 747 N N . ILE A 1 92 ? -7.583 3.379 6.948 1.00 89.75 92 ILE A N 1
ATOM 748 C CA . ILE A 1 92 ? -6.361 2.607 6.780 1.00 89.75 92 ILE A CA 1
ATOM 749 C C . ILE A 1 92 ? -5.164 3.493 7.082 1.00 89.75 92 ILE A C 1
ATOM 751 O O . ILE A 1 92 ? -5.024 4.586 6.528 1.00 89.75 92 ILE A O 1
ATOM 755 N N . THR A 1 93 ? -4.265 2.954 7.894 1.00 90.94 93 THR A N 1
ATOM 756 C CA . THR A 1 93 ? -2.958 3.534 8.185 1.00 90.94 93 THR A CA 1
ATOM 757 C C . THR A 1 93 ? -1.869 2.525 7.863 1.00 90.94 93 THR A C 1
ATOM 759 O O . THR A 1 93 ? -1.926 1.381 8.313 1.00 90.94 93 THR A O 1
ATOM 762 N N . VAL A 1 94 ? -0.870 2.934 7.083 1.00 90.25 94 VAL A N 1
ATOM 763 C CA . VAL A 1 94 ? 0.309 2.114 6.796 1.00 90.25 94 VAL A CA 1
ATOM 764 C C . VAL A 1 94 ? 1.261 2.205 7.986 1.00 90.25 94 VAL A C 1
ATOM 766 O O . VAL A 1 94 ? 1.735 3.282 8.327 1.00 90.25 94 VAL A O 1
ATOM 769 N N . GLU A 1 95 ? 1.546 1.077 8.638 1.00 90.31 95 GLU A N 1
ATOM 770 C CA . GLU A 1 95 ? 2.530 1.025 9.729 1.00 90.31 95 GLU A CA 1
ATOM 771 C C . GLU A 1 95 ? 3.956 0.869 9.197 1.00 90.31 95 GLU A C 1
ATOM 773 O O . GLU A 1 95 ? 4.901 1.374 9.805 1.00 90.31 95 GLU A O 1
ATOM 778 N N . LYS A 1 96 ? 4.127 0.103 8.114 1.00 87.50 96 LYS A N 1
ATOM 779 C CA . LYS A 1 96 ? 5.447 -0.277 7.602 1.00 87.50 96 LYS A CA 1
ATOM 780 C C . LYS A 1 96 ? 5.365 -0.850 6.194 1.00 87.50 96 LYS A C 1
ATOM 782 O O . LYS A 1 96 ? 4.396 -1.537 5.877 1.00 87.50 96 LYS A O 1
ATOM 787 N N . VAL A 1 97 ? 6.423 -0.685 5.401 1.00 85.62 97 VAL A N 1
ATOM 788 C CA . VAL A 1 97 ? 6.609 -1.435 4.147 1.00 85.62 97 VAL A CA 1
ATOM 789 C C . VAL A 1 97 ? 7.936 -2.204 4.172 1.00 85.62 97 VAL A C 1
ATOM 791 O O . VAL A 1 97 ? 8.961 -1.668 4.596 1.00 85.62 97 VAL A O 1
ATOM 794 N N . LEU A 1 98 ? 7.909 -3.480 3.770 1.00 82.12 98 LEU A N 1
ATOM 795 C CA . LEU A 1 98 ? 9.071 -4.380 3.685 1.00 82.12 98 LEU A CA 1
ATOM 796 C C . LEU A 1 98 ? 9.324 -4.869 2.266 1.00 82.12 98 LEU A C 1
ATOM 798 O O . LEU A 1 98 ? 8.321 -5.151 1.577 1.00 82.12 98 LEU A O 1
#

Nearest PDB structures (foldseek):
  4hz9-assembly1_B  TM=6.141E-01  e=1.027E+00  Ralstonia pickettii 12D
  6rwa-assembly1_A  TM=3.603E-01  e=5.967E+00  Photorhabdus luminescens
  8cpz-assembly1_E  TM=3.310E-01  e=7.115E+00  Photorhabdus luminescens
  8cq0-assembly1_B  TM=3.298E-01  e=6.710E+00  Photorhabdus luminescens
  8cq2-assembly1_E  TM=3.135E-01  e=8.996E+00  Photorhabdus luminescens

Solvent-accessible surface area (backbone atoms only — not comparable to full-atom values): 5756 Å² total; per-residue (Å²): 135,88,81,81,75,72,72,72,73,68,71,63,39,48,71,71,52,34,45,53,55,50,46,66,41,57,77,33,44,64,88,50,42,64,57,51,54,50,54,50,51,54,59,41,55,66,100,63,87,48,45,80,66,30,70,85,73,53,67,89,69,87,54,72,46,78,48,72,36,50,39,29,34,55,46,101,84,51,52,69,37,39,37,33,33,38,28,52,95,67,22,32,28,36,77,40,65,84

pLDDT: mean 74.81, std 14.64, range [41.22, 91.81]

Radius of gyration: 15.62 Å; Cα contacts (8 Å, |Δi|>4): 158; chains: 1; bounding box: 28×36×48 Å